Protein AF-A0A928YSG4-F1 (afdb_monomer_lite)

Structure (mmCIF, N/CA/C/O backbone):
data_AF-A0A928YSG4-F1
#
_entry.id   AF-A0A928YSG4-F1
#
loop_
_atom_site.group_PDB
_atom_site.id
_atom_site.type_symbol
_atom_site.label_atom_id
_atom_site.label_alt_id
_atom_site.label_comp_id
_atom_site.label_asym_id
_atom_site.label_entity_id
_atom_site.label_seq_id
_atom_site.pdbx_PDB_ins_code
_atom_site.Cartn_x
_atom_site.Cartn_y
_atom_site.Cartn_z
_atom_site.occupancy
_atom_site.B_iso_or_equiv
_atom_site.auth_seq_id
_atom_site.auth_comp_id
_atom_site.auth_asym_id
_atom_site.auth_atom_id
_atom_site.pdbx_PDB_model_num
ATOM 1 N N . MET A 1 1 ? -15.793 30.558 45.939 1.00 39.59 1 MET A N 1
ATOM 2 C CA . MET A 1 1 ? -16.174 29.699 44.799 1.00 39.59 1 MET A CA 1
ATOM 3 C C . MET A 1 1 ? -14.946 29.517 43.919 1.00 39.59 1 MET A C 1
ATOM 5 O O . MET A 1 1 ? -14.509 30.489 43.323 1.00 39.59 1 MET A O 1
ATOM 9 N N . LYS A 1 2 ? -14.321 28.334 43.925 1.00 40.75 2 LYS A N 1
ATOM 10 C CA . LYS A 1 2 ? -13.212 27.995 43.020 1.00 40.75 2 LYS A CA 1
ATOM 11 C C . LYS A 1 2 ? -13.739 26.924 42.075 1.00 40.75 2 LYS A C 1
ATOM 13 O O . LYS A 1 2 ? -14.086 25.837 42.523 1.00 40.75 2 LYS A O 1
ATOM 18 N N . THR A 1 3 ? -13.891 27.272 40.806 1.00 43.75 3 THR A N 1
ATOM 19 C CA . THR A 1 3 ? -14.278 26.339 39.750 1.00 43.75 3 THR A CA 1
ATOM 20 C C . THR A 1 3 ? -13.121 25.380 39.510 1.00 43.75 3 THR A C 1
ATOM 22 O O . THR A 1 3 ? -12.062 25.785 39.036 1.00 43.75 3 THR A O 1
ATOM 25 N N . VAL A 1 4 ? -13.320 24.117 39.881 1.00 45.16 4 VAL A N 1
ATOM 26 C CA . VAL A 1 4 ? -12.450 23.010 39.490 1.00 45.16 4 VAL A CA 1
ATOM 27 C C . VAL A 1 4 ? -12.724 22.760 38.014 1.00 45.16 4 VAL A C 1
ATOM 29 O O . VAL A 1 4 ? -13.767 22.220 37.649 1.00 45.16 4 VAL A O 1
ATOM 32 N N . ILE A 1 5 ? -11.823 23.231 37.157 1.00 54.44 5 ILE A N 1
ATOM 33 C CA . ILE A 1 5 ? -11.811 22.853 35.749 1.00 54.44 5 ILE A CA 1
ATOM 34 C C . ILE A 1 5 ? -11.321 21.410 35.746 1.00 54.44 5 ILE A C 1
ATOM 36 O O . ILE A 1 5 ? -10.148 21.146 35.991 1.00 54.44 5 ILE A O 1
ATOM 40 N N . ALA A 1 6 ? -12.249 20.472 35.574 1.00 49.44 6 ALA A N 1
ATOM 41 C CA . ALA A 1 6 ? -11.909 19.088 35.312 1.00 49.44 6 ALA A CA 1
ATOM 42 C C . ALA A 1 6 ? -11.167 19.051 33.972 1.00 49.44 6 ALA A C 1
ATOM 44 O O . ALA A 1 6 ? -11.781 19.136 32.907 1.00 49.44 6 ALA A O 1
ATOM 45 N N . GLU A 1 7 ? -9.840 18.972 34.031 1.00 47.62 7 GLU A N 1
ATOM 46 C CA . GLU A 1 7 ? -9.025 18.546 32.905 1.00 47.62 7 GLU A CA 1
ATOM 47 C C . GLU A 1 7 ? -9.510 17.151 32.522 1.00 47.62 7 GLU A C 1
ATOM 49 O O . GLU A 1 7 ? -9.217 16.147 33.174 1.00 47.62 7 GLU A O 1
ATOM 54 N N . LYS A 1 8 ? -10.345 17.098 31.484 1.00 46.16 8 LYS A N 1
ATOM 55 C CA . LYS A 1 8 ? -10.729 15.867 30.812 1.00 46.16 8 LYS A CA 1
ATOM 56 C C . LYS A 1 8 ? -9.449 15.315 30.193 1.00 46.16 8 LYS A C 1
ATOM 58 O O . LYS A 1 8 ? -9.127 15.632 29.053 1.00 46.16 8 LYS A O 1
ATOM 63 N N . SER A 1 9 ? -8.701 14.545 30.979 1.00 51.56 9 SER A N 1
ATOM 64 C CA . SER A 1 9 ? -7.583 13.734 30.516 1.00 51.56 9 SER A CA 1
ATOM 65 C C . SER A 1 9 ? -8.147 12.727 29.519 1.00 51.56 9 SER A C 1
ATOM 67 O O . SER A 1 9 ? -8.609 11.642 29.865 1.00 51.56 9 SER A O 1
ATOM 69 N N . VAL A 1 10 ? -8.192 13.145 28.256 1.00 53.72 10 VAL A N 1
ATOM 70 C CA . VAL A 1 10 ? -8.343 12.261 27.109 1.00 53.72 10 VAL A CA 1
ATOM 71 C C . VAL A 1 10 ? -6.975 11.621 26.925 1.00 53.72 10 VAL A C 1
ATOM 73 O O . VAL A 1 10 ? -6.209 12.015 26.058 1.00 53.72 10 VAL A O 1
ATOM 76 N N . ASN A 1 11 ? -6.625 10.678 27.797 1.00 55.91 11 ASN A N 1
ATOM 77 C CA . ASN A 1 11 ? -5.626 9.690 27.427 1.00 55.91 11 ASN A CA 1
A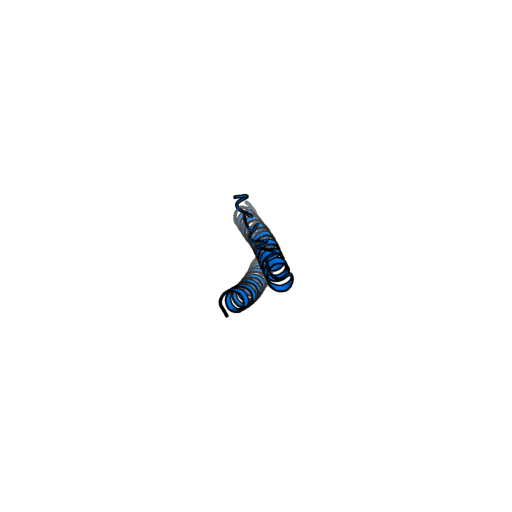TOM 78 C C . ASN A 1 11 ? -6.334 8.748 26.447 1.00 55.91 11 ASN A C 1
ATOM 80 O O . ASN A 1 11 ? -7.275 8.064 26.868 1.00 55.91 11 ASN A O 1
ATOM 84 N N . PRO A 1 12 ? -5.978 8.730 25.147 1.00 54.91 12 PRO A N 1
ATOM 85 C CA . PRO A 1 12 ? -6.453 7.665 24.284 1.00 54.91 12 PRO A CA 1
ATOM 86 C C . PRO A 1 12 ? -6.011 6.342 24.912 1.00 54.91 12 PRO A C 1
ATOM 88 O O . PRO A 1 12 ? -4.890 6.216 25.407 1.00 54.91 12 PRO A O 1
ATOM 91 N N . LEU A 1 13 ? -6.930 5.375 24.970 1.00 62.06 13 LEU A N 1
ATOM 92 C CA . LEU A 1 13 ? -6.625 4.030 25.451 1.00 62.06 13 LEU A CA 1
ATOM 93 C C . LEU A 1 13 ? -5.356 3.544 24.727 1.00 62.06 13 LEU A C 1
ATOM 95 O O . LEU A 1 13 ? -5.304 3.670 23.503 1.00 62.06 13 LEU A O 1
ATOM 99 N N . PRO A 1 14 ? -4.351 2.994 25.428 1.00 65.12 14 PRO A N 1
ATOM 100 C CA . PRO A 1 14 ? -3.062 2.634 24.828 1.00 65.12 14 PRO A CA 1
ATOM 101 C C . PRO A 1 14 ? -3.203 1.698 23.614 1.00 65.12 14 PRO A C 1
ATOM 103 O O . PRO A 1 14 ? -2.413 1.771 22.682 1.00 65.12 14 PRO A O 1
ATOM 106 N N . HIS A 1 15 ? -4.266 0.888 23.572 1.00 70.38 15 HIS A N 1
ATOM 107 C CA . HIS A 1 15 ? -4.613 0.039 22.429 1.00 70.38 15 HIS A CA 1
ATOM 108 C C . HIS A 1 15 ? -5.052 0.804 21.173 1.00 70.38 15 HIS A C 1
ATOM 110 O O . HIS A 1 15 ? -4.821 0.334 20.064 1.00 70.38 15 HIS A O 1
ATOM 116 N N . LYS A 1 16 ? -5.684 1.971 21.332 1.00 78.88 16 LYS A N 1
ATOM 117 C CA . LYS A 1 16 ? -6.106 2.813 20.210 1.00 78.88 16 LYS A CA 1
ATOM 118 C C . LYS A 1 16 ? -4.909 3.529 19.584 1.00 78.88 16 LYS A C 1
ATOM 120 O O . LYS A 1 16 ? -4.803 3.552 18.366 1.00 78.88 16 LYS A O 1
ATOM 125 N N . GLN A 1 17 ? -3.996 4.041 20.413 1.00 83.88 17 GLN A N 1
ATOM 126 C CA . GLN A 1 17 ? -2.767 4.675 19.930 1.00 83.88 17 GLN A CA 1
ATOM 127 C C . GLN A 1 17 ? -1.874 3.671 19.186 1.00 83.88 17 GLN A C 1
ATOM 129 O O . GLN A 1 17 ? -1.422 3.966 18.089 1.00 83.88 17 GLN A O 1
ATOM 134 N N . ASP A 1 18 ? -1.695 2.460 19.729 1.00 90.19 18 ASP A N 1
ATOM 135 C CA . ASP A 1 18 ? -0.934 1.395 19.057 1.00 90.19 18 ASP A CA 1
ATOM 136 C C . ASP A 1 18 ? -1.540 1.021 17.692 1.00 90.19 18 ASP A C 1
ATOM 138 O O . ASP A 1 18 ? -0.826 0.826 16.709 1.00 90.19 18 ASP A O 1
ATOM 142 N N . LEU A 1 19 ? -2.873 0.971 17.597 1.00 91.50 19 LEU A N 1
ATOM 143 C CA . LEU A 1 19 ? -3.554 0.708 16.332 1.00 91.50 19 LEU A CA 1
ATOM 144 C C . LEU A 1 19 ? -3.345 1.839 15.314 1.00 91.50 19 LEU A C 1
ATOM 146 O O . LEU A 1 19 ? -3.046 1.559 14.154 1.00 91.50 19 LEU A O 1
ATOM 150 N N . GLU A 1 20 ? -3.468 3.097 15.738 1.00 92.44 20 GLU A N 1
ATOM 151 C CA . GLU A 1 20 ? -3.214 4.269 14.891 1.00 92.44 20 GLU A CA 1
ATOM 152 C C . GLU A 1 20 ? -1.757 4.305 14.401 1.00 92.44 20 GLU A C 1
ATOM 154 O O . GLU A 1 20 ? -1.516 4.493 13.207 1.00 92.44 20 GLU A O 1
ATOM 15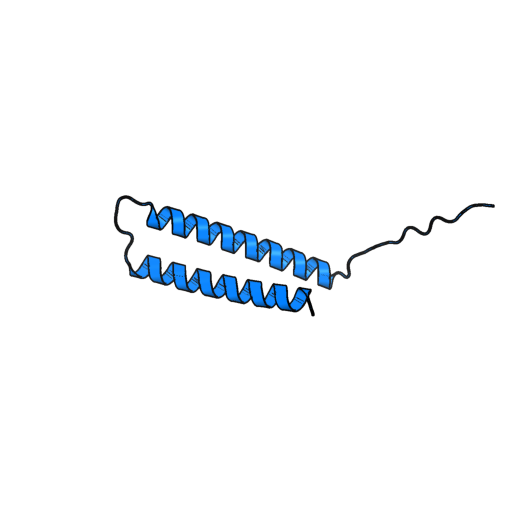9 N N . ASP A 1 21 ? -0.787 4.025 15.274 1.00 94.19 21 ASP A N 1
ATOM 160 C CA . ASP A 1 21 ? 0.635 3.966 14.921 1.00 94.19 21 ASP A CA 1
ATOM 161 C C . ASP A 1 21 ? 0.910 2.863 13.883 1.00 94.19 21 ASP A C 1
ATOM 163 O O . ASP A 1 21 ? 1.647 3.068 12.912 1.00 94.19 21 ASP A O 1
ATOM 167 N N . ARG A 1 22 ? 0.266 1.698 14.031 1.00 93.88 22 ARG A N 1
ATOM 168 C CA . ARG A 1 22 ? 0.358 0.593 13.063 1.00 93.88 22 ARG A CA 1
ATOM 169 C C . ARG A 1 22 ? -0.265 0.946 11.715 1.00 93.88 22 ARG A C 1
ATOM 171 O O . ARG A 1 22 ? 0.326 0.623 10.685 1.00 93.88 22 ARG A O 1
ATOM 178 N N . ILE A 1 23 ? -1.408 1.634 11.705 1.00 95.06 23 ILE A N 1
ATOM 179 C CA . ILE A 1 23 ? -2.037 2.149 10.477 1.00 95.06 23 ILE A CA 1
ATOM 180 C C . ILE A 1 23 ? -1.098 3.141 9.786 1.00 95.06 23 ILE A C 1
ATOM 182 O O . ILE A 1 23 ? -0.837 3.012 8.589 1.00 95.06 23 ILE A O 1
ATOM 186 N N . HIS A 1 24 ? -0.532 4.090 10.535 1.00 95.88 24 HIS A N 1
ATOM 187 C CA . HIS A 1 24 ? 0.412 5.069 10.002 1.00 95.88 24 HIS A CA 1
ATOM 188 C C . HIS A 1 24 ? 1.650 4.409 9.392 1.00 95.88 24 HIS A C 1
ATOM 190 O O . HIS A 1 24 ? 2.039 4.749 8.272 1.00 95.88 24 HIS A O 1
ATOM 196 N N . LEU A 1 25 ? 2.242 3.436 10.087 1.00 95.56 25 LEU A N 1
ATOM 197 C CA . LEU A 1 25 ? 3.380 2.680 9.572 1.00 95.56 25 LEU A CA 1
ATOM 198 C C . LEU A 1 25 ? 3.018 1.934 8.281 1.00 95.56 25 LEU A C 1
ATOM 200 O O . LEU A 1 25 ? 3.795 1.936 7.324 1.00 95.56 25 LEU A O 1
ATOM 204 N N . GLN A 1 26 ? 1.836 1.320 8.228 1.00 95.94 26 GLN A N 1
ATOM 205 C CA . GLN A 1 26 ? 1.396 0.589 7.046 1.00 95.94 26 GLN A CA 1
ATOM 206 C C . GLN A 1 26 ? 1.164 1.513 5.848 1.00 95.94 26 GLN A C 1
ATOM 208 O O . GLN A 1 26 ? 1.610 1.210 4.741 1.00 95.94 26 GLN A O 1
ATOM 213 N N . MET A 1 27 ? 0.570 2.688 6.067 1.00 95.81 27 MET A N 1
ATOM 214 C CA . MET A 1 27 ? 0.428 3.710 5.029 1.00 95.81 27 MET A CA 1
ATOM 215 C C . MET A 1 27 ? 1.784 4.191 4.493 1.00 95.81 27 MET A C 1
ATOM 217 O O . MET A 1 27 ? 1.932 4.380 3.285 1.00 95.81 27 MET A O 1
ATOM 221 N N . GLN A 1 28 ? 2.790 4.363 5.358 1.00 96.50 28 GLN A N 1
ATOM 222 C CA . GLN A 1 28 ? 4.141 4.747 4.933 1.00 96.50 28 GLN A CA 1
ATOM 223 C C . GLN A 1 28 ? 4.792 3.677 4.048 1.00 96.50 28 GLN A C 1
ATOM 225 O O . GLN A 1 28 ? 5.370 4.010 3.009 1.00 96.50 28 GLN A O 1
ATOM 230 N N . LYS A 1 29 ? 4.666 2.396 4.421 1.00 94.75 29 LYS A N 1
ATOM 231 C CA . LYS A 1 29 ? 5.149 1.271 3.604 1.00 94.75 29 LYS A CA 1
ATOM 232 C C . LYS A 1 29 ? 4.452 1.235 2.246 1.00 94.75 29 LYS A C 1
ATOM 234 O O . LYS A 1 29 ? 5.126 1.147 1.221 1.00 94.75 29 LYS A O 1
ATOM 239 N N . LEU A 1 30 ? 3.125 1.376 2.232 1.00 95.00 30 LEU A N 1
ATOM 240 C CA . LEU A 1 30 ? 2.332 1.387 1.003 1.00 95.00 30 LEU A CA 1
ATOM 241 C C . LEU A 1 30 ? 2.757 2.532 0.075 1.00 95.00 30 LEU A C 1
ATOM 243 O O . LEU A 1 30 ? 2.964 2.331 -1.118 1.00 95.00 30 LEU A O 1
ATOM 247 N N . HIS A 1 31 ? 2.964 3.728 0.631 1.00 94.50 31 HIS A N 1
ATOM 248 C CA . HIS A 1 31 ? 3.449 4.875 -0.128 1.00 94.50 31 HIS A CA 1
ATOM 249 C C . HIS A 1 31 ? 4.828 4.604 -0.750 1.00 94.50 31 HIS A C 1
ATOM 251 O O . HIS A 1 31 ? 5.021 4.841 -1.943 1.00 94.50 31 HIS A O 1
ATOM 257 N N . ALA A 1 32 ? 5.772 4.050 0.017 1.00 92.75 32 ALA A N 1
ATOM 258 C CA . ALA A 1 32 ? 7.094 3.689 -0.494 1.00 92.75 32 ALA A CA 1
ATOM 259 C C . ALA A 1 32 ? 7.021 2.646 -1.628 1.00 92.75 32 ALA A C 1
ATOM 261 O O . ALA A 1 32 ? 7.731 2.772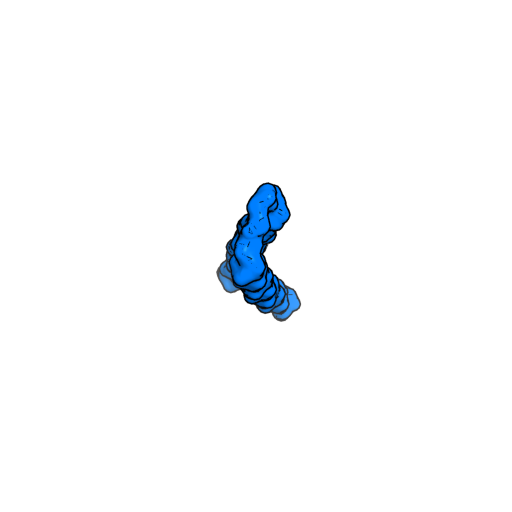 -2.632 1.00 92.75 32 ALA A O 1
ATOM 262 N N . LEU A 1 33 ? 6.130 1.657 -1.512 1.00 91.81 33 LEU A N 1
ATOM 263 C CA . LEU A 1 33 ? 5.889 0.650 -2.549 1.00 91.81 33 LEU A CA 1
ATOM 264 C C . LEU A 1 33 ? 5.283 1.263 -3.814 1.00 91.81 33 LEU A C 1
ATOM 266 O O . LEU A 1 33 ? 5.769 0.987 -4.909 1.00 91.81 33 LEU A O 1
ATOM 270 N N . CYS A 1 34 ? 4.294 2.148 -3.683 1.00 90.69 34 CYS A N 1
ATOM 271 C CA . CYS A 1 34 ? 3.696 2.868 -4.809 1.00 90.69 34 CYS A CA 1
ATOM 272 C C . CYS A 1 34 ? 4.721 3.735 -5.552 1.00 90.69 34 CYS A C 1
ATOM 274 O O . CYS A 1 34 ? 4.772 3.722 -6.786 1.00 90.69 34 CYS A O 1
ATOM 276 N N . VAL A 1 35 ? 5.571 4.460 -4.817 1.00 91.75 35 VAL A N 1
ATOM 277 C CA . VAL A 1 35 ? 6.659 5.259 -5.403 1.00 91.75 35 VAL A CA 1
ATOM 278 C C . VAL A 1 35 ? 7.644 4.352 -6.134 1.00 91.75 35 VAL A C 1
ATOM 280 O O . VAL A 1 35 ? 7.970 4.611 -7.290 1.00 91.75 35 VAL A O 1
ATOM 283 N N . THR A 1 36 ? 8.060 3.249 -5.511 1.00 88.88 36 THR A N 1
ATOM 284 C CA . THR A 1 36 ? 8.979 2.281 -6.127 1.00 88.88 36 THR A CA 1
ATOM 285 C C . THR A 1 36 ? 8.388 1.672 -7.396 1.00 88.88 36 THR A C 1
ATOM 287 O O . THR A 1 36 ? 9.045 1.648 -8.434 1.00 88.88 36 THR A O 1
ATOM 290 N N . HIS A 1 37 ? 7.124 1.250 -7.361 1.00 86.94 37 HIS A N 1
ATOM 291 C CA . HIS A 1 37 ? 6.428 0.719 -8.527 1.00 86.94 37 HIS A CA 1
ATOM 292 C C . HIS A 1 37 ? 6.325 1.766 -9.647 1.00 86.94 37 HIS A C 1
ATOM 294 O O . HIS A 1 37 ? 6.554 1.451 -10.814 1.00 86.94 37 HIS A O 1
ATOM 300 N N . THR A 1 38 ? 6.055 3.029 -9.311 1.00 87.69 38 THR A N 1
ATOM 301 C CA . THR A 1 38 ? 6.038 4.132 -10.286 1.00 87.69 38 THR A CA 1
ATOM 302 C C . THR A 1 38 ? 7.409 4.323 -10.932 1.00 87.69 38 THR A C 1
ATOM 304 O O . THR A 1 38 ? 7.505 4.358 -12.157 1.00 87.69 38 THR A O 1
ATOM 307 N N . LEU A 1 39 ? 8.474 4.361 -10.125 1.00 87.38 39 LEU A N 1
ATOM 308 C CA . LEU A 1 39 ? 9.850 4.515 -10.600 1.00 87.38 39 LEU A 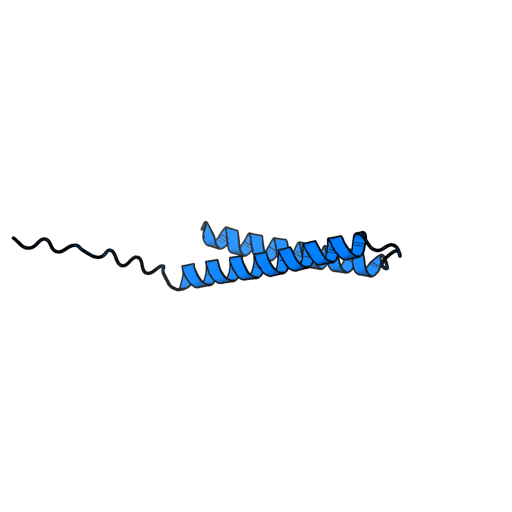CA 1
ATOM 309 C C . LEU A 1 39 ? 10.306 3.352 -11.482 1.00 87.38 39 LEU A C 1
ATOM 311 O O . LEU A 1 39 ? 11.028 3.573 -12.452 1.00 87.38 39 LEU A O 1
ATOM 315 N N . LEU A 1 40 ? 9.889 2.123 -11.161 1.00 84.81 40 LEU A N 1
ATOM 316 C CA . LEU A 1 40 ? 10.161 0.937 -11.975 1.00 84.81 40 LEU A CA 1
ATOM 317 C C . LEU A 1 40 ? 9.452 1.015 -13.331 1.00 84.81 40 LEU A C 1
ATOM 319 O O . LEU A 1 40 ? 10.051 0.687 -14.351 1.00 84.81 40 LEU A O 1
ATOM 323 N N . ASN A 1 41 ? 8.201 1.477 -13.360 1.00 82.38 41 ASN A N 1
ATOM 324 C CA . ASN A 1 41 ? 7.449 1.631 -14.607 1.00 82.38 41 ASN A CA 1
ATOM 325 C C . ASN A 1 41 ? 7.894 2.849 -15.437 1.00 82.38 41 ASN A C 1
ATOM 327 O O . ASN A 1 41 ? 7.612 2.890 -16.632 1.00 82.38 41 ASN A O 1
ATOM 331 N N . SER A 1 42 ? 8.590 3.823 -14.840 1.00 84.62 42 SER A N 1
ATOM 332 C CA . SER A 1 42 ? 9.138 4.986 -15.549 1.00 84.62 42 SER A CA 1
ATOM 333 C C . SER A 1 42 ? 10.552 4.771 -16.102 1.00 84.62 42 SER A C 1
ATOM 335 O O . SER A 1 42 ? 11.105 5.689 -16.707 1.00 84.62 42 SER A O 1
ATOM 337 N N . GLN A 1 43 ? 11.178 3.610 -15.869 1.00 82.19 43 GLN A N 1
ATOM 338 C CA . GLN A 1 43 ? 12.519 3.340 -16.387 1.00 82.19 43 GLN A CA 1
ATOM 339 C C . GLN A 1 43 ? 12.506 3.191 -17.919 1.00 82.19 43 GLN A C 1
ATOM 341 O O . GLN A 1 43 ? 11.613 2.547 -18.469 1.00 82.19 43 GLN A O 1
ATOM 346 N N . PRO A 1 44 ? 13.531 3.710 -18.623 1.00 74.88 44 PRO A N 1
ATOM 347 C CA . PRO A 1 44 ? 13.640 3.590 -20.079 1.00 74.88 44 PRO A CA 1
ATOM 348 C C . PRO A 1 44 ? 13.912 2.153 -20.549 1.00 74.88 44 PRO A C 1
ATOM 350 O O . PRO A 1 44 ? 13.728 1.843 -21.723 1.00 74.88 44 PRO A O 1
ATOM 353 N N . HIS A 1 45 ? 14.345 1.275 -19.642 1.00 76.81 45 HIS A N 1
ATOM 354 C CA . HIS A 1 45 ? 14.572 -0.139 -19.915 1.00 76.81 45 HIS A CA 1
ATOM 355 C C . HIS A 1 45 ? 13.442 -0.957 -19.286 1.00 76.81 45 HIS A C 1
ATOM 357 O O . HIS A 1 45 ? 13.101 -0.711 -18.125 1.00 76.81 45 HIS A O 1
ATOM 363 N N . PRO A 1 46 ? 12.874 -1.941 -20.005 1.00 67.00 46 PRO A N 1
ATOM 364 C CA . PRO A 1 46 ? 11.815 -2.771 -19.461 1.00 67.00 46 PRO A CA 1
ATOM 365 C C . PRO A 1 46 ? 12.345 -3.554 -18.259 1.00 67.00 46 PRO A C 1
ATOM 367 O O . PRO A 1 46 ? 13.181 -4.447 -18.387 1.00 67.00 46 PRO A O 1
ATOM 370 N N . VAL A 1 47 ? 11.836 -3.214 -17.076 1.00 68.81 47 VAL A N 1
ATOM 371 C CA . VAL A 1 47 ? 12.009 -4.023 -15.872 1.00 68.81 47 VAL A CA 1
ATOM 372 C C . VAL A 1 47 ? 11.417 -5.409 -16.145 1.00 68.81 47 VAL A C 1
ATOM 374 O O . VAL A 1 47 ? 10.320 -5.518 -16.702 1.00 68.81 47 VAL A O 1
ATOM 377 N N . HIS A 1 48 ? 12.134 -6.471 -15.762 1.00 76.75 48 HIS A N 1
ATOM 378 C CA . HIS A 1 48 ? 11.6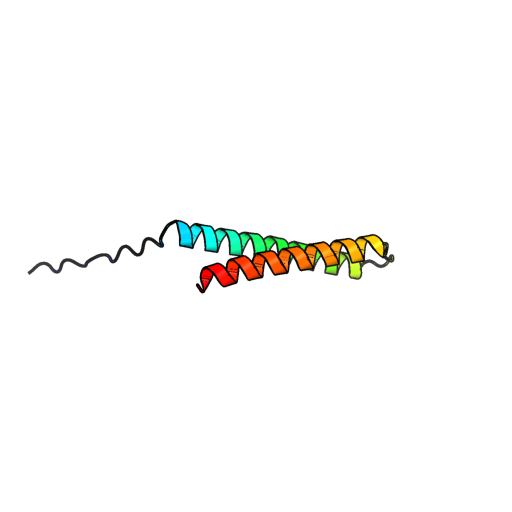81 -7.852 -15.947 1.00 76.75 48 HIS A CA 1
ATOM 379 C C . HIS A 1 48 ? 10.235 -8.029 -15.454 1.00 76.75 48 HIS A C 1
ATOM 381 O O . HIS A 1 48 ? 9.910 -7.653 -14.327 1.00 76.75 48 HIS A O 1
ATOM 387 N N . GLY A 1 49 ? 9.371 -8.641 -16.274 1.00 76.06 49 GLY A N 1
ATOM 388 C CA . GLY A 1 49 ? 7.950 -8.838 -15.945 1.00 76.06 49 GLY A CA 1
ATOM 389 C C . GLY A 1 49 ? 7.721 -9.530 -14.594 1.00 76.06 49 GLY A C 1
ATOM 390 O O . GLY A 1 49 ? 6.795 -9.171 -13.873 1.00 76.06 49 GLY A O 1
ATOM 391 N N . ASN A 1 50 ? 8.631 -10.425 -14.199 1.00 82.25 50 ASN A N 1
ATOM 392 C CA . ASN A 1 50 ? 8.605 -11.101 -12.898 1.00 82.25 50 ASN A CA 1
ATOM 393 C C . ASN A 1 50 ? 8.764 -10.133 -11.717 1.00 82.25 50 ASN A C 1
ATOM 395 O O . ASN A 1 50 ? 8.128 -10.322 -10.687 1.00 82.25 50 ASN A O 1
ATOM 399 N N . VAL A 1 51 ? 9.574 -9.081 -11.864 1.00 82.94 51 VAL A N 1
ATOM 400 C CA . VAL A 1 51 ? 9.758 -8.061 -10.820 1.00 82.94 51 VAL A CA 1
ATOM 401 C C . VAL A 1 51 ? 8.492 -7.219 -10.686 1.00 82.94 51 VAL A C 1
ATOM 403 O O . VAL A 1 51 ? 8.053 -6.956 -9.573 1.00 82.94 51 VAL A O 1
ATOM 406 N N . ARG A 1 52 ? 7.850 -6.853 -11.804 1.00 81.25 52 ARG A N 1
ATOM 407 C CA . ARG A 1 52 ? 6.573 -6.119 -11.776 1.00 81.25 52 ARG A CA 1
ATOM 408 C C . ARG A 1 52 ? 5.467 -6.932 -11.105 1.00 81.25 52 ARG A C 1
ATOM 410 O O . ARG A 1 52 ? 4.770 -6.399 -10.250 1.00 81.25 52 ARG A O 1
ATOM 417 N N . LEU A 1 53 ? 5.345 -8.217 -11.450 1.00 85.56 53 LEU A N 1
ATOM 418 C CA . LEU A 1 53 ? 4.378 -9.120 -10.822 1.00 85.56 53 LEU A CA 1
ATOM 419 C C . LEU A 1 53 ? 4.645 -9.272 -9.319 1.00 85.56 53 LEU A C 1
ATOM 421 O O . LEU A 1 53 ? 3.718 -9.195 -8.523 1.00 85.56 53 LEU A O 1
ATOM 425 N N . HIS A 1 54 ? 5.909 -9.437 -8.928 1.00 87.88 54 HIS A N 1
ATOM 426 C CA . HIS A 1 54 ? 6.287 -9.548 -7.523 1.00 87.88 54 HIS A CA 1
ATOM 427 C C . HIS A 1 54 ? 5.912 -8.295 -6.718 1.00 87.88 54 HIS A C 1
ATOM 429 O O . HIS A 1 54 ? 5.316 -8.410 -5.652 1.00 87.88 54 HIS A O 1
ATOM 435 N N . TYR A 1 55 ? 6.186 -7.102 -7.255 1.00 86.81 55 TYR A N 1
ATOM 436 C CA . TYR A 1 55 ? 5.779 -5.847 -6.618 1.00 86.81 55 TYR A CA 1
ATOM 437 C C . TYR A 1 55 ? 4.259 -5.694 -6.537 1.00 86.81 55 TYR A C 1
ATOM 439 O O . TYR A 1 55 ? 3.773 -5.176 -5.538 1.00 86.81 55 TYR A O 1
ATOM 447 N N . ALA A 1 56 ? 3.513 -6.146 -7.548 1.00 86.62 56 ALA A N 1
ATOM 448 C CA . ALA A 1 56 ? 2.052 -6.109 -7.520 1.00 86.62 56 ALA A CA 1
ATOM 449 C C . ALA A 1 56 ? 1.477 -6.979 -6.389 1.00 86.62 56 ALA A C 1
ATOM 451 O O . ALA A 1 56 ? 0.621 -6.504 -5.651 1.00 86.62 56 ALA A O 1
ATOM 452 N N . LEU A 1 57 ? 2.002 -8.197 -6.205 1.00 92.06 57 LEU A N 1
ATOM 453 C CA . LEU A 1 57 ? 1.583 -9.103 -5.126 1.00 92.06 57 LEU A CA 1
ATOM 454 C C . LEU A 1 57 ? 1.877 -8.526 -3.736 1.00 92.06 57 LEU A C 1
ATOM 456 O O . LEU A 1 57 ? 1.021 -8.560 -2.860 1.00 92.06 57 LEU A O 1
ATOM 460 N N . ILE A 1 58 ? 3.068 -7.950 -3.545 1.00 92.81 58 ILE A N 1
ATOM 461 C CA . ILE A 1 58 ? 3.430 -7.288 -2.282 1.00 92.81 58 ILE A CA 1
ATOM 462 C C . ILE A 1 58 ? 2.482 -6.114 -1.999 1.00 92.81 58 ILE A C 1
ATOM 464 O O . ILE A 1 58 ? 2.051 -5.907 -0.869 1.00 92.81 58 ILE A O 1
ATOM 468 N N . LEU A 1 59 ? 2.149 -5.327 -3.024 1.00 92.12 59 LEU A N 1
ATOM 469 C CA . LEU A 1 59 ? 1.276 -4.164 -2.877 1.00 92.12 59 LEU A CA 1
ATOM 470 C C . LEU A 1 59 ? -0.150 -4.576 -2.477 1.00 92.12 59 LEU A C 1
ATOM 472 O O . LEU A 1 59 ? -0.746 -3.917 -1.628 1.00 92.12 59 LEU A O 1
ATOM 476 N N . GLU A 1 60 ? -0.657 -5.678 -3.031 1.00 93.69 60 GLU A N 1
ATOM 477 C CA . GLU A 1 60 ? -1.939 -6.284 -2.647 1.00 93.69 60 GLU A CA 1
ATOM 478 C C . GLU A 1 60 ? -1.937 -6.743 -1.179 1.00 93.69 60 GLU A C 1
ATOM 480 O O . GLU A 1 60 ? -2.808 -6.336 -0.414 1.00 93.69 60 GLU A O 1
ATOM 485 N N . GLU A 1 61 ? -0.900 -7.465 -0.740 1.00 94.62 61 GLU A N 1
ATOM 48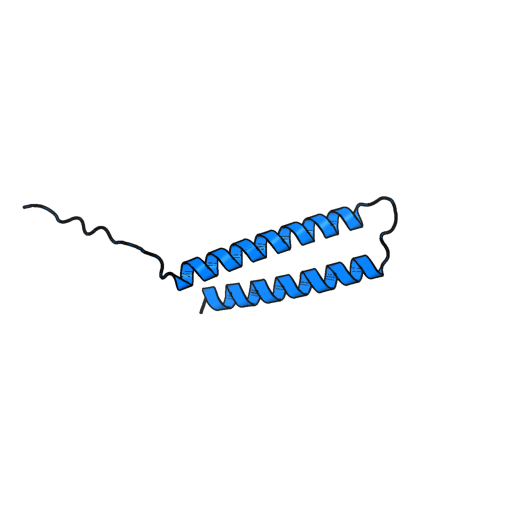6 C CA . GLU A 1 61 ? -0.763 -7.916 0.655 1.00 94.62 61 GLU A CA 1
ATOM 487 C C . GLU A 1 61 ? -0.765 -6.742 1.653 1.00 94.62 61 GLU A C 1
ATOM 489 O O . GLU A 1 61 ? -1.435 -6.780 2.689 1.00 94.62 61 GLU A O 1
ATOM 494 N N . HIS A 1 62 ? -0.061 -5.653 1.330 1.00 94.50 62 HIS A N 1
ATOM 495 C CA . HIS A 1 62 ? -0.034 -4.476 2.194 1.00 94.50 62 HIS A CA 1
ATOM 496 C C . HIS A 1 62 ? -1.372 -3.721 2.238 1.00 94.50 62 HIS A C 1
ATOM 498 O O . HIS A 1 62 ? -1.689 -3.137 3.283 1.00 94.50 62 HIS A O 1
ATOM 504 N N . CYS A 1 63 ? -2.143 -3.726 1.144 1.00 95.06 63 CYS A N 1
ATOM 505 C CA . CYS A 1 63 ? -3.506 -3.193 1.107 1.00 95.06 63 CYS A CA 1
ATOM 506 C C . CYS A 1 63 ? -4.442 -4.007 2.006 1.00 95.06 63 CYS A C 1
ATOM 508 O O . CYS A 1 63 ? -5.182 -3.414 2.792 1.00 95.06 63 CYS A O 1
ATOM 510 N N . ASP A 1 64 ? -4.368 -5.336 1.944 1.00 96.50 64 ASP A N 1
ATOM 511 C CA . ASP A 1 64 ? -5.180 -6.226 2.778 1.00 96.50 64 ASP A CA 1
ATOM 512 C C . ASP A 1 64 ? -4.880 -6.032 4.268 1.00 96.50 64 ASP A C 1
ATOM 514 O O . ASP A 1 64 ? -5.794 -5.914 5.087 1.00 96.50 64 ASP A O 1
ATOM 518 N N . GLU A 1 65 ? -3.601 -5.933 4.640 1.00 95.25 65 GLU A N 1
ATOM 519 C CA . GLU A 1 65 ? -3.211 -5.656 6.025 1.00 95.25 65 GLU A CA 1
ATOM 520 C C . GLU A 1 65 ? -3.714 -4.278 6.490 1.00 95.25 65 GLU A C 1
ATOM 522 O O . GLU A 1 65 ? -4.219 -4.150 7.608 1.00 95.25 65 GLU A O 1
ATOM 527 N N . LEU A 1 66 ? -3.636 -3.247 5.639 1.00 95.56 66 LEU A N 1
ATOM 528 C CA . LEU A 1 66 ? -4.173 -1.923 5.965 1.00 95.56 66 LEU A CA 1
ATOM 529 C C . LEU A 1 66 ? -5.695 -1.965 6.149 1.00 95.56 66 LEU A C 1
ATOM 531 O O . LEU A 1 66 ? -6.198 -1.380 7.107 1.00 95.56 66 LEU A O 1
ATOM 535 N N . GLN A 1 67 ? -6.417 -2.680 5.284 1.00 95.88 67 GLN A N 1
ATOM 536 C CA . GLN A 1 67 ? -7.863 -2.852 5.401 1.00 95.88 67 GLN A CA 1
ATOM 537 C C . GLN A 1 67 ? -8.227 -3.515 6.733 1.00 95.88 67 GLN A C 1
ATOM 539 O O . GLN A 1 67 ? -9.075 -3.000 7.455 1.00 95.88 67 GLN A O 1
ATOM 544 N N . GLN A 1 68 ? -7.525 -4.581 7.127 1.00 95.69 68 GLN A N 1
ATOM 545 C CA . GLN A 1 68 ? -7.753 -5.245 8.415 1.00 95.69 68 GLN A CA 1
ATOM 546 C C . GLN A 1 68 ? -7.489 -4.327 9.616 1.00 95.69 68 GLN A C 1
ATOM 548 O O . GLN A 1 68 ? -8.182 -4.418 10.632 1.00 95.69 68 GLN A O 1
ATOM 553 N N . LEU A 1 69 ? -6.473 -3.463 9.538 1.00 93.75 69 LEU A N 1
ATOM 554 C CA . LEU A 1 69 ? -6.187 -2.487 10.591 1.00 93.75 69 LEU A CA 1
ATOM 555 C C . LEU A 1 69 ? -7.277 -1.411 10.672 1.00 93.75 69 LEU A C 1
ATOM 557 O O . LEU A 1 69 ? -7.692 -1.054 11.774 1.00 93.75 69 LEU A O 1
ATOM 561 N N . LEU A 1 70 ? -7.764 -0.932 9.525 1.00 93.31 70 LEU A N 1
ATOM 562 C CA . LEU A 1 70 ? -8.865 0.029 9.452 1.00 93.31 70 LEU A CA 1
ATOM 563 C C . LEU A 1 70 ? -10.172 -0.579 9.968 1.00 93.31 70 LEU A C 1
ATOM 565 O O . LEU A 1 70 ? -10.854 0.053 10.770 1.00 93.31 70 LEU A O 1
ATOM 569 N N . ASP A 1 71 ? -10.486 -1.820 9.599 1.00 94.25 71 ASP A N 1
ATOM 570 C CA . ASP A 1 71 ? -11.674 -2.524 10.089 1.00 94.25 71 ASP A CA 1
ATOM 571 C C . ASP A 1 71 ? -11.661 -2.633 11.620 1.00 94.25 71 ASP A C 1
ATOM 573 O O . ASP A 1 71 ? -12.680 -2.399 12.265 1.00 94.25 71 ASP A O 1
ATOM 577 N N . ARG A 1 72 ? -10.495 -2.902 12.224 1.00 90.31 72 ARG A N 1
ATOM 578 C CA . ARG A 1 72 ? -10.324 -2.920 13.689 1.00 90.31 72 ARG A CA 1
ATOM 579 C C . ARG A 1 72 ? -10.443 -1.545 14.344 1.00 90.31 72 ARG A C 1
ATOM 581 O O . ARG A 1 72 ? -10.698 -1.489 15.540 1.00 90.31 72 ARG A O 1
ATOM 588 N N . LEU A 1 73 ? -10.205 -0.457 13.610 1.00 88.62 73 LEU A N 1
ATOM 589 C CA . LEU A 1 73 ? -10.330 0.907 14.136 1.00 88.62 73 LEU A CA 1
ATOM 590 C C . LEU A 1 73 ? -11.798 1.346 14.214 1.00 88.62 73 LEU A C 1
ATOM 592 O O . LEU A 1 73 ? -12.150 2.158 15.069 1.00 88.62 73 LEU A O 1
ATOM 596 N N . PHE A 1 74 ? -12.633 0.833 13.306 1.00 84.62 74 PHE A N 1
ATOM 597 C CA . PHE A 1 74 ? -14.054 1.175 13.199 1.00 84.62 74 PHE A CA 1
ATOM 598 C C . PHE A 1 74 ? -15.000 0.186 13.901 1.00 84.62 74 PHE A C 1
ATOM 600 O O . PHE A 1 74 ? -16.198 0.468 13.977 1.00 84.62 74 PHE A O 1
ATOM 607 N N . GLN A 1 75 ? -14.482 -0.943 14.396 1.00 74.62 75 GLN A N 1
ATOM 608 C CA . GLN A 1 75 ? -15.183 -1.896 15.273 1.00 74.62 75 GLN A CA 1
ATOM 609 C C . GLN A 1 75 ? -15.093 -1.478 16.743 1.00 74.62 75 GLN A C 1
ATOM 611 O O . GLN A 1 75 ? -16.117 -1.640 17.445 1.00 74.62 75 GLN A O 1
#

Secondary structure (DSSP, 8-state):
-------------HHHHHHHHHHHHHHHHHHHHHHHHHHHHT-SS---HHHHHHHHHHHHHHHHHHHHHHHHHH-

Organism: NCBI:txid2082724

Foldseek 3Di:
DDDDPPPPPPPPDVVLVVLVVVLVVLVVVLVVLVVVLVVQVPDPDNDPPVVNVVSVVVNVVSVVVSVVSVVVNVD

Radius of gyration: 20.54 Å; chains: 1; bounding box: 31×41×65 Å

Sequence (75 aa):
MKTVIAEKSVNPLPHKQDLEDRIHLQMQKLHALCVTHTLLNSQPHPVHGNVRLHYALILEEHCDELQQLLDRLFQ

pLDDT: mean 81.38, std 16.49, range [39.59, 96.5]